Protein AF-A0A0G4MQJ8-F1 (afdb_monomer_lite)

Organism: Verticillium longisporum (NCBI:txid100787)

Radius of gyration: 13.66 Å; chains: 1; bounding box: 27×25×41 Å

Sequence (65 aa):
GWVSPRDFLIGLAIAQSFPGPNFNFAVFLGGLTAANAGHSAAAGALIAFIGIFTPGMVLVHGTMG

InterPro domains:
  IPR003370 Chromate transporter [PF02417] (1-62)

Secondary structure (DSSP, 8-state):
--S-HHHHHHHHHHHHHS---THHHHHHHHHHHHHHTTS-HHHHHHHHHHHHHHHHHHHHHHH--

Structure (mmCIF, N/CA/C/O backbone):
data_AF-A0A0G4MQJ8-F1
#
_entry.id   AF-A0A0G4MQJ8-F1
#
loop_
_atom_site.group_PDB
_atom_site.id
_atom_site.type_symbol
_atom_site.label_atom_id
_atom_site.label_alt_id
_atom_site.label_comp_id
_atom_site.label_asym_id
_atom_site.label_entity_id
_atom_site.label_seq_id
_atom_site.pdbx_PDB_ins_code
_atom_site.Cartn_x
_atom_site.Cartn_y
_atom_site.Cartn_z
_atom_site.occupancy
_atom_site.B_iso_or_equiv
_atom_site.auth_seq_id
_atom_site.auth_comp_id
_atom_site.auth_asym_id
_atom_site.auth_atom_id
_atom_site.pdbx_PDB_model_num
ATOM 1 N N . GLY A 1 1 ? -0.296 7.533 15.142 1.00 70.12 1 GLY A N 1
ATOM 2 C CA . GLY A 1 1 ? 0.546 7.071 14.019 1.00 70.12 1 GLY A CA 1
ATOM 3 C C . GLY A 1 1 ? -0.317 6.943 12.782 1.00 70.12 1 GLY A C 1
ATOM 4 O O . GLY A 1 1 ? -1.527 6.888 12.934 1.00 70.12 1 GLY A O 1
ATOM 5 N N . TRP A 1 2 ? 0.274 6.924 11.589 1.00 77.81 2 TRP A N 1
ATOM 6 C CA . TRP A 1 2 ? -0.473 6.861 10.320 1.00 77.81 2 TRP A CA 1
ATOM 7 C C . TRP A 1 2 ? -1.111 5.482 10.085 1.00 77.81 2 TRP A C 1
ATOM 9 O O . TRP A 1 2 ? -2.121 5.366 9.400 1.00 77.81 2 TRP A O 1
ATOM 19 N N . VAL A 1 3 ? -0.531 4.448 10.700 1.00 85.69 3 VAL A N 1
ATOM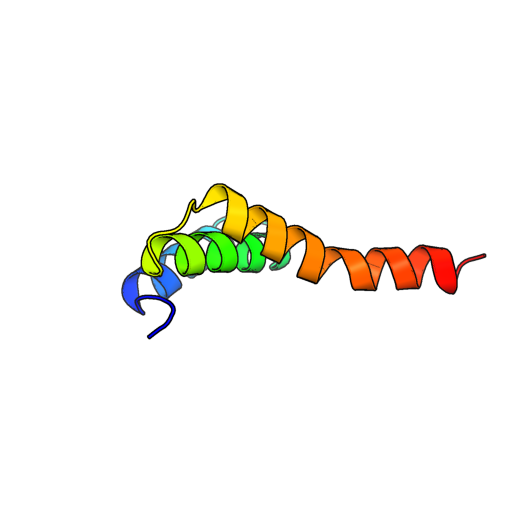 20 C CA . VAL A 1 3 ? -0.990 3.059 10.657 1.00 85.69 3 VAL A CA 1
ATOM 21 C C . VAL A 1 3 ? -0.815 2.434 12.046 1.00 85.69 3 VAL A C 1
ATOM 23 O O . VAL A 1 3 ? 0.158 2.734 12.746 1.00 85.69 3 VAL A O 1
ATOM 26 N N . SER A 1 4 ? -1.749 1.574 12.457 1.00 89.38 4 SER A N 1
ATOM 27 C CA . SER A 1 4 ? -1.638 0.764 13.677 1.00 89.38 4 SER A CA 1
ATOM 28 C C . SER A 1 4 ? -0.546 -0.311 13.528 1.00 89.38 4 SER A C 1
ATOM 30 O O . SER A 1 4 ? -0.541 -1.021 12.520 1.00 89.38 4 SER A O 1
ATOM 32 N N . PRO A 1 5 ? 0.343 -0.514 14.524 1.00 88.69 5 PRO A N 1
ATOM 33 C CA . PRO A 1 5 ? 1.379 -1.551 14.462 1.00 88.69 5 PRO A CA 1
ATOM 34 C C . PRO A 1 5 ? 0.815 -2.960 14.252 1.00 88.69 5 PRO A C 1
ATOM 36 O O . PRO A 1 5 ? 1.403 -3.765 13.537 1.00 88.69 5 PRO A O 1
ATOM 39 N N . ARG A 1 6 ? -0.354 -3.250 14.838 1.00 91.31 6 ARG A N 1
ATOM 40 C CA . ARG A 1 6 ? -1.043 -4.533 14.664 1.00 91.31 6 ARG A CA 1
ATOM 41 C C . ARG A 1 6 ? -1.436 -4.755 13.205 1.00 91.31 6 ARG A C 1
ATOM 43 O O . ARG A 1 6 ? -1.136 -5.808 12.651 1.00 91.31 6 ARG A O 1
ATOM 50 N N . ASP A 1 7 ? -2.080 -3.767 12.592 1.00 89.75 7 ASP A N 1
ATOM 51 C CA . ASP A 1 7 ? -2.595 -3.882 11.223 1.00 89.75 7 ASP A CA 1
ATOM 52 C C . ASP A 1 7 ? -1.455 -3.914 10.201 1.00 89.75 7 ASP A C 1
ATOM 54 O O . ASP A 1 7 ? -1.524 -4.640 9.211 1.00 89.75 7 ASP A O 1
ATOM 58 N N . PHE A 1 8 ? -0.362 -3.199 10.487 1.00 90.75 8 PHE A N 1
ATOM 59 C CA . PHE A 1 8 ? 0.878 -3.289 9.723 1.00 90.75 8 PHE A CA 1
ATOM 60 C C . PHE A 1 8 ? 1.456 -4.710 9.746 1.00 90.75 8 PHE A C 1
ATOM 62 O O . PHE A 1 8 ? 1.731 -5.273 8.689 1.00 90.75 8 PHE A O 1
ATOM 69 N N . LEU A 1 9 ? 1.620 -5.305 10.935 1.00 92.88 9 LEU A N 1
ATOM 70 C CA . LEU A 1 9 ? 2.201 -6.643 11.082 1.00 92.88 9 LEU A CA 1
ATOM 71 C C . LEU A 1 9 ? 1.311 -7.732 10.472 1.00 92.88 9 LEU A C 1
ATOM 73 O O . LEU A 1 9 ? 1.830 -8.646 9.835 1.00 92.88 9 LEU A O 1
ATOM 7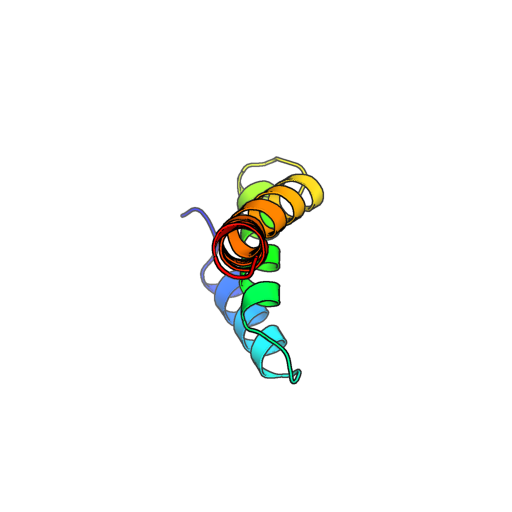7 N N . ILE A 1 10 ? -0.013 -7.623 10.613 1.00 91.56 10 ILE A N 1
ATOM 78 C CA . ILE A 1 10 ? -0.962 -8.547 9.973 1.00 91.56 10 ILE A CA 1
ATOM 79 C C . ILE A 1 10 ? -0.890 -8.412 8.450 1.00 91.56 10 ILE A C 1
ATOM 81 O O . ILE A 1 10 ? -0.762 -9.417 7.755 1.00 91.56 10 ILE A O 1
ATOM 85 N N . GLY A 1 11 ? -0.919 -7.186 7.924 1.00 89.06 11 GLY A N 1
ATOM 86 C CA . GLY A 1 11 ? -0.794 -6.945 6.488 1.00 89.06 11 GLY A CA 1
ATOM 87 C C . GLY A 1 11 ? 0.530 -7.454 5.922 1.00 89.06 11 GLY A C 1
ATOM 88 O O . GLY A 1 11 ? 0.552 -8.039 4.842 1.00 89.06 11 GLY A O 1
ATOM 89 N N . LEU A 1 12 ? 1.623 -7.293 6.673 1.00 91.38 12 LEU A N 1
ATOM 90 C CA . LEU A 1 12 ? 2.938 -7.799 6.298 1.00 91.38 12 LEU A CA 1
ATOM 91 C C . LEU A 1 12 ? 2.963 -9.330 6.293 1.00 91.38 12 LEU A C 1
ATOM 93 O O . LEU A 1 12 ? 3.453 -9.922 5.338 1.00 91.38 12 LEU A O 1
ATOM 97 N N . ALA A 1 13 ? 2.407 -9.977 7.318 1.00 91.06 13 ALA A N 1
ATOM 98 C CA . ALA A 1 13 ? 2.315 -11.433 7.376 1.00 91.06 13 ALA A CA 1
ATOM 99 C C . ALA A 1 13 ? 1.501 -11.995 6.200 1.00 91.06 13 ALA A C 1
ATOM 101 O O . ALA A 1 13 ? 1.917 -12.969 5.575 1.00 91.06 13 ALA A O 1
ATOM 102 N N . ILE A 1 14 ? 0.386 -11.346 5.847 1.00 89.62 14 ILE A N 1
ATOM 103 C CA . ILE A 1 14 ? -0.411 -11.703 4.666 1.00 89.62 14 ILE A CA 1
ATOM 104 C C . ILE A 1 14 ? 0.422 -11.520 3.395 1.00 89.62 14 ILE A C 1
ATOM 106 O O . ILE A 1 14 ? 0.495 -12.442 2.591 1.00 89.62 14 ILE A O 1
ATOM 110 N N . ALA A 1 15 ? 1.100 -10.383 3.228 1.00 90.06 15 ALA A N 1
ATOM 111 C CA . ALA A 1 15 ? 1.933 -10.125 2.054 1.00 90.06 15 ALA A CA 1
ATOM 112 C C . ALA A 1 15 ? 3.062 -11.155 1.885 1.00 90.06 15 ALA A C 1
ATOM 114 O O . ALA A 1 15 ? 3.360 -11.537 0.762 1.00 90.06 15 ALA A O 1
ATOM 115 N N . GLN A 1 16 ? 3.649 -11.637 2.983 1.00 90.44 16 GLN A N 1
ATOM 116 C CA . GLN A 1 16 ? 4.690 -12.674 2.972 1.00 90.44 16 GLN A CA 1
ATOM 117 C C . GLN A 1 16 ? 4.135 -14.092 2.771 1.00 90.44 16 GLN A C 1
ATOM 119 O O . GLN A 1 16 ? 4.871 -14.993 2.378 1.00 90.44 16 GLN A O 1
ATOM 124 N N . SER A 1 17 ? 2.844 -14.306 3.037 1.00 90.81 17 SER A N 1
ATOM 125 C CA . SER A 1 17 ? 2.195 -15.609 2.857 1.00 90.81 17 SER A CA 1
ATOM 126 C C . SER A 1 17 ? 1.950 -15.950 1.385 1.00 90.81 17 SER A C 1
ATOM 128 O O . SER A 1 17 ? 1.773 -17.119 1.051 1.00 90.81 17 SER A O 1
ATOM 130 N N . PHE A 1 18 ? 1.942 -14.948 0.501 1.00 85.50 18 PHE A N 1
ATOM 131 C CA . P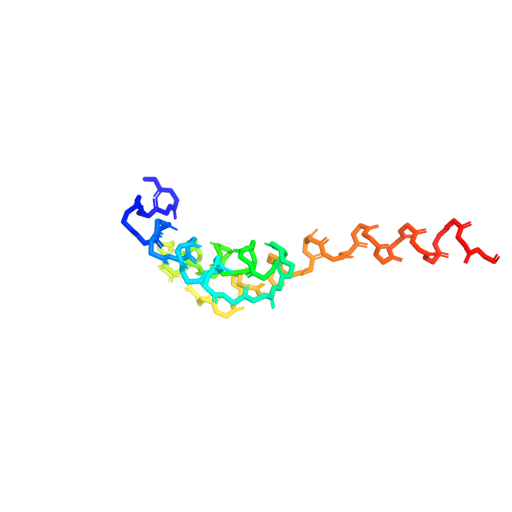HE A 1 18 ? 1.739 -15.127 -0.933 1.00 85.50 18 PHE A CA 1
ATOM 132 C C . PHE A 1 18 ? 3.004 -14.749 -1.713 1.00 85.50 18 PHE A C 1
ATOM 134 O O . PHE A 1 18 ? 3.615 -13.720 -1.424 1.00 85.50 18 PHE A O 1
ATOM 141 N N . PRO A 1 19 ? 3.391 -15.519 -2.745 1.00 76.94 19 PRO A N 1
ATOM 142 C CA . PRO A 1 19 ? 4.459 -15.103 -3.641 1.00 76.94 19 PRO A CA 1
ATOM 143 C C . PRO A 1 19 ? 3.999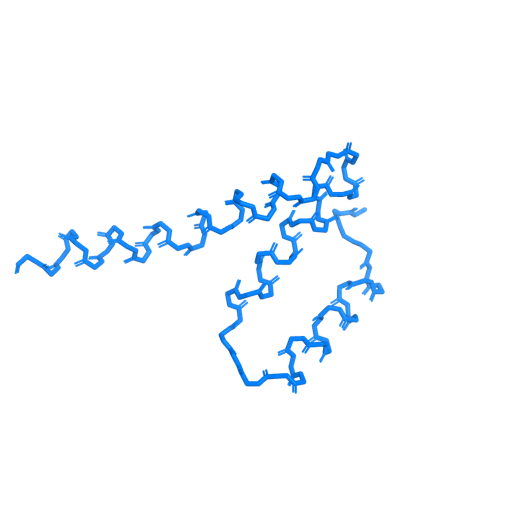 -13.880 -4.445 1.00 76.94 19 PRO A C 1
ATOM 145 O O . PRO A 1 19 ? 3.049 -13.953 -5.224 1.00 76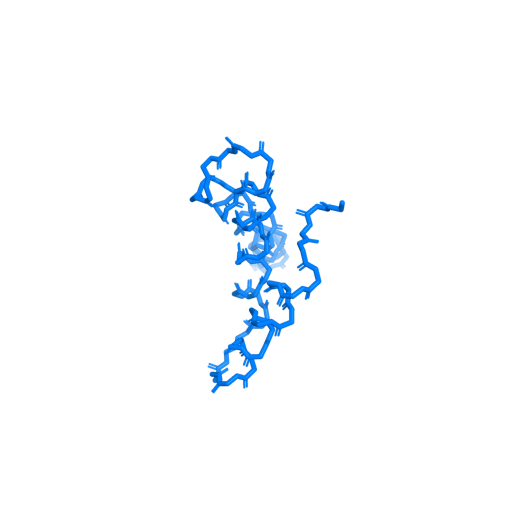.94 19 PRO A O 1
ATOM 148 N N . GLY A 1 20 ? 4.666 -12.742 -4.261 1.00 80.94 20 GLY A N 1
ATOM 149 C CA . GLY A 1 20 ? 4.341 -11.513 -4.977 1.00 80.94 20 GLY A CA 1
ATOM 150 C C . GLY A 1 20 ? 5.300 -10.363 -4.668 1.00 80.94 20 GLY A C 1
ATOM 151 O O . GLY A 1 20 ? 6.080 -10.431 -3.718 1.00 80.94 20 GLY A O 1
ATOM 152 N N . PRO A 1 21 ? 5.275 -9.291 -5.474 1.00 84.81 21 PRO A N 1
ATOM 153 C CA . PRO A 1 21 ? 6.111 -8.126 -5.238 1.00 84.81 21 PRO A CA 1
ATOM 154 C C . PRO A 1 21 ? 5.639 -7.341 -4.007 1.00 84.81 21 PRO A C 1
ATOM 156 O O . PRO A 1 21 ? 4.444 -7.095 -3.822 1.00 84.81 21 PRO A O 1
ATOM 159 N N . ASN A 1 22 ? 6.596 -6.824 -3.230 1.00 87.25 22 ASN A N 1
ATOM 160 C CA . ASN A 1 22 ? 6.329 -5.943 -2.083 1.00 87.25 22 ASN A CA 1
ATOM 161 C C . ASN A 1 22 ? 5.559 -4.657 -2.463 1.00 87.25 22 ASN A C 1
ATOM 163 O O . ASN A 1 22 ? 5.008 -3.988 -1.592 1.00 87.25 22 ASN A O 1
ATOM 167 N N . PHE A 1 23 ? 5.464 -4.320 -3.754 1.00 88.12 23 PHE A N 1
ATOM 168 C CA . PHE A 1 23 ? 4.640 -3.215 -4.251 1.00 88.12 23 PHE A CA 1
ATOM 169 C C . PHE A 1 23 ? 3.160 -3.350 -3.862 1.00 88.12 23 PHE A C 1
ATOM 171 O O . PHE A 1 23 ? 2.527 -2.351 -3.527 1.00 88.12 23 PHE A O 1
ATOM 178 N N . ASN A 1 24 ? 2.624 -4.573 -3.803 1.00 88.44 24 ASN A N 1
ATOM 179 C CA . ASN A 1 24 ? 1.245 -4.812 -3.360 1.00 88.44 24 ASN A CA 1
ATOM 180 C C . ASN A 1 24 ? 1.043 -4.409 -1.891 1.00 88.44 24 ASN A C 1
ATOM 182 O O . ASN A 1 24 ? 0.014 -3.838 -1.529 1.00 88.44 24 ASN A O 1
ATOM 186 N N . PHE A 1 25 ? 2.053 -4.649 -1.051 1.00 91.62 25 PHE A N 1
ATOM 187 C CA . PHE A 1 25 ? 2.032 -4.244 0.351 1.00 91.62 25 PHE A CA 1
ATOM 188 C C . PHE A 1 25 ? 2.062 -2.715 0.505 1.00 91.62 25 PHE A C 1
ATOM 190 O O . PHE A 1 25 ? 1.345 -2.170 1.340 1.00 91.62 25 PHE A O 1
ATOM 197 N N . ALA A 1 26 ? 2.806 -2.000 -0.344 1.00 91.56 26 ALA A N 1
ATOM 198 C CA . ALA A 1 26 ? 2.808 -0.536 -0.342 1.00 91.56 26 ALA A CA 1
ATOM 199 C C . ALA A 1 26 ? 1.428 0.060 -0.686 1.00 91.56 26 ALA A C 1
ATOM 201 O O . ALA A 1 26 ? 0.986 1.013 -0.044 1.00 91.56 26 ALA A O 1
ATOM 202 N N . VAL A 1 27 ? 0.713 -0.536 -1.647 1.00 92.69 27 VAL A N 1
ATOM 203 C CA . VAL A 1 27 ? -0.665 -0.148 -2.006 1.00 92.69 27 VAL A CA 1
ATOM 204 C C . VAL A 1 27 ? -1.632 -0.395 -0.844 1.00 92.69 27 VAL A C 1
ATOM 206 O O . VAL A 1 27 ? -2.434 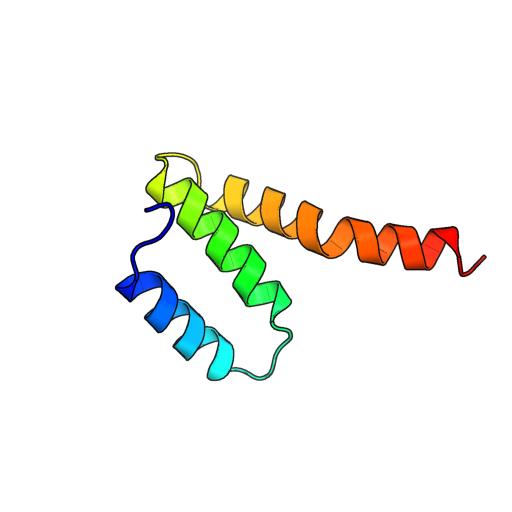0.480 -0.509 1.00 92.69 27 VAL A O 1
ATOM 209 N N . PHE A 1 28 ? -1.518 -1.549 -0.179 1.00 91.62 28 PHE A N 1
ATOM 210 C CA . PHE A 1 28 ? -2.287 -1.866 1.028 1.00 91.62 28 PHE A CA 1
ATOM 211 C C . PHE A 1 28 ? -2.052 -0.838 2.146 1.00 91.62 28 PHE A C 1
ATOM 213 O O . PHE A 1 28 ? -3.013 -0.336 2.729 1.00 91.62 28 PHE A O 1
ATOM 220 N N . LEU A 1 29 ? -0.795 -0.463 2.406 1.00 92.38 29 LEU A N 1
ATOM 221 C CA . LEU A 1 29 ? -0.461 0.555 3.406 1.00 92.38 29 LEU A CA 1
ATOM 222 C C . LEU A 1 29 ? -1.024 1.934 3.053 1.00 92.38 29 LEU A C 1
ATOM 224 O O . LEU A 1 29 ? -1.467 2.651 3.951 1.00 92.38 29 LEU A O 1
ATOM 228 N N . GLY A 1 30 ? -1.057 2.296 1.769 1.00 91.56 30 GLY A N 1
ATOM 229 C CA . GLY A 1 30 ? -1.704 3.521 1.297 1.00 91.56 30 GLY A CA 1
ATOM 230 C C . GLY A 1 30 ? -3.199 3.554 1.606 1.00 91.56 30 GLY A C 1
ATOM 231 O O . GLY A 1 30 ? -3.709 4.542 2.139 1.00 91.56 30 GLY A O 1
ATOM 232 N N . GLY A 1 31 ? -3.900 2.448 1.349 1.00 92.75 31 GLY A N 1
ATOM 233 C CA . GLY A 1 31 ? -5.316 2.317 1.693 1.00 92.75 31 GLY A CA 1
ATOM 234 C C . GLY A 1 31 ? -5.565 2.325 3.201 1.00 92.75 31 GLY A C 1
ATOM 235 O O . GLY A 1 31 ? -6.475 3.005 3.671 1.00 92.75 31 GLY A O 1
ATOM 236 N N . LEU A 1 32 ? -4.719 1.641 3.972 1.00 92.81 32 LEU A N 1
ATOM 237 C CA . LEU A 1 32 ? -4.808 1.590 5.431 1.00 92.81 32 LEU A CA 1
ATOM 238 C C . LEU A 1 32 ? -4.532 2.956 6.076 1.00 92.81 32 LEU A C 1
ATOM 240 O O . LEU A 1 32 ? -5.191 3.327 7.045 1.00 92.81 32 LEU A O 1
ATOM 244 N N . THR A 1 33 ? -3.606 3.729 5.512 1.00 91.50 33 THR A N 1
ATOM 245 C CA . THR A 1 33 ? -3.322 5.108 5.932 1.00 91.50 33 THR A CA 1
ATOM 246 C C . THR A 1 33 ? -4.525 6.014 5.675 1.00 91.50 33 THR A C 1
ATOM 248 O O . THR A 1 33 ? -4.941 6.752 6.566 1.00 91.50 33 THR A O 1
ATOM 251 N N . ALA A 1 34 ? -5.132 5.932 4.486 1.00 90.75 34 ALA A N 1
ATOM 252 C CA . ALA A 1 34 ? -6.326 6.710 4.160 1.00 90.75 34 ALA A CA 1
ATOM 253 C C . ALA A 1 34 ? -7.524 6.328 5.040 1.00 90.75 34 ALA A C 1
ATOM 255 O O . ALA A 1 34 ? -8.216 7.215 5.535 1.00 90.75 34 ALA A O 1
ATOM 256 N N . ALA A 1 35 ? -7.718 5.033 5.304 1.00 89.44 35 ALA A N 1
ATOM 257 C CA . ALA A 1 35 ? -8.759 4.546 6.205 1.00 89.44 35 ALA A CA 1
ATOM 258 C C . ALA A 1 35 ? -8.575 5.078 7.637 1.00 89.44 35 ALA A C 1
ATOM 260 O O . ALA A 1 35 ? -9.531 5.559 8.241 1.00 89.44 35 ALA A O 1
ATOM 261 N N . ASN A 1 36 ? -7.343 5.063 8.163 1.00 88.06 36 ASN A N 1
ATOM 262 C CA . ASN A 1 36 ? -7.029 5.638 9.477 1.00 88.06 36 ASN A CA 1
ATOM 263 C C . ASN A 1 36 ? -7.223 7.163 9.518 1.00 88.06 36 ASN A C 1
ATOM 265 O O . ASN A 1 36 ? -7.557 7.713 10.564 1.00 88.06 36 ASN A O 1
ATOM 269 N N . ALA A 1 37 ? -7.050 7.847 8.386 1.00 86.12 37 ALA A N 1
ATOM 270 C CA . ALA A 1 37 ? -7.300 9.278 8.241 1.00 86.12 37 ALA A CA 1
ATOM 271 C C . ALA A 1 37 ? -8.781 9.629 7.978 1.00 86.12 37 ALA A C 1
ATOM 273 O O . ALA A 1 37 ? -9.075 10.782 7.667 1.00 86.12 37 ALA A O 1
ATOM 274 N N . GLY A 1 38 ? -9.711 8.666 8.040 1.00 87.38 38 GLY A N 1
ATOM 275 C CA . GLY A 1 38 ? -11.144 8.886 7.791 1.00 87.38 38 GLY A CA 1
ATOM 276 C C . GLY A 1 38 ? -11.524 9.077 6.316 1.00 87.38 38 GLY A C 1
ATOM 277 O O . GLY A 1 38 ? -12.634 9.510 6.017 1.00 87.38 38 GLY A O 1
ATOM 278 N N . HIS A 1 39 ? -10.616 8.767 5.391 1.00 88.69 39 HIS A N 1
ATOM 279 C CA . HIS A 1 39 ? -10.835 8.847 3.948 1.00 88.69 39 HIS A CA 1
ATOM 280 C C . HIS A 1 39 ? -11.144 7.464 3.354 1.00 88.69 39 HIS A C 1
ATOM 282 O O . HIS A 1 39 ? -10.985 6.424 3.995 1.00 88.69 39 HIS A O 1
ATOM 288 N N . SER A 1 40 ? -11.562 7.438 2.084 1.00 90.31 40 SER A N 1
ATOM 289 C CA . SER A 1 40 ? -11.773 6.182 1.359 1.00 90.31 40 SER A CA 1
ATOM 290 C C . SER A 1 40 ? -10.464 5.400 1.214 1.00 90.31 40 SER A C 1
ATOM 292 O O . SER A 1 40 ? -9.501 5.880 0.608 1.00 90.31 40 SER A O 1
ATOM 294 N N . ALA A 1 41 ? -10.454 4.159 1.708 1.00 90.00 41 ALA A N 1
ATOM 295 C CA . ALA A 1 41 ? -9.323 3.244 1.567 1.00 90.00 41 ALA A CA 1
ATOM 296 C C . ALA A 1 41 ? -8.947 3.006 0.094 1.00 90.00 41 ALA A C 1
ATOM 298 O O . ALA A 1 41 ? -7.769 2.905 -0.241 1.00 90.00 41 ALA A O 1
ATOM 299 N N . ALA A 1 42 ? -9.939 2.978 -0.804 1.00 90.88 42 ALA A N 1
ATOM 300 C CA . ALA A 1 42 ? -9.707 2.801 -2.235 1.00 90.88 42 ALA A CA 1
ATOM 301 C C . ALA A 1 42 ? -8.952 3.992 -2.846 1.00 90.88 42 ALA A C 1
ATOM 303 O O . ALA A 1 42 ? -8.059 3.799 -3.668 1.00 90.88 42 ALA A O 1
ATOM 304 N N . ALA A 1 43 ? -9.260 5.217 -2.406 1.00 92.06 43 ALA A N 1
ATOM 305 C CA . ALA A 1 43 ? -8.559 6.415 -2.864 1.00 92.06 43 ALA A CA 1
ATOM 306 C C . ALA A 1 43 ? -7.093 6.417 -2.400 1.00 92.06 43 ALA A C 1
ATOM 308 O O . ALA A 1 43 ? -6.195 6.679 -3.198 1.00 92.06 43 ALA A O 1
ATOM 309 N N . GLY A 1 44 ? -6.838 6.051 -1.137 1.00 91.25 44 GLY A N 1
ATOM 310 C CA . GLY A 1 44 ? -5.476 5.908 -0.610 1.00 91.25 44 GLY A CA 1
ATOM 311 C C . GLY A 1 44 ? -4.662 4.830 -1.320 1.00 91.25 44 GLY A C 1
ATOM 312 O O . GLY A 1 44 ? -3.496 5.047 -1.647 1.00 91.25 44 GLY A O 1
ATOM 313 N N . ALA A 1 45 ? -5.287 3.687 -1.611 1.00 92.88 45 ALA A N 1
ATOM 314 C CA . ALA A 1 45 ? -4.664 2.609 -2.370 1.00 92.88 45 ALA A CA 1
ATOM 315 C C . ALA A 1 45 ? -4.312 3.055 -3.798 1.00 92.88 45 ALA A C 1
ATOM 317 O O . ALA A 1 45 ? -3.199 2.810 -4.258 1.00 92.88 45 ALA A O 1
ATOM 318 N N . LEU A 1 46 ? -5.215 3.767 -4.480 1.00 94.50 46 LEU A N 1
ATOM 319 C CA . LEU A 1 46 ? -4.970 4.272 -5.832 1.00 94.50 46 LEU A CA 1
ATOM 320 C C . LEU A 1 46 ? -3.818 5.286 -5.868 1.00 94.50 46 LEU A C 1
ATOM 322 O O . LEU A 1 46 ? -2.958 5.207 -6.742 1.00 94.50 46 LEU A O 1
ATOM 326 N N . ILE A 1 47 ? -3.760 6.204 -4.899 1.00 93.81 47 ILE A N 1
ATOM 327 C CA . ILE A 1 47 ? -2.660 7.171 -4.785 1.00 93.81 47 ILE A CA 1
ATOM 328 C C . ILE A 1 47 ? -1.330 6.448 -4.556 1.00 93.81 47 ILE A C 1
ATOM 330 O O . ILE A 1 47 ? -0.347 6.750 -5.231 1.00 93.81 47 ILE A O 1
ATOM 334 N N . ALA A 1 48 ? -1.289 5.471 -3.647 1.00 93.62 48 ALA A N 1
ATOM 335 C CA . ALA A 1 48 ? -0.078 4.694 -3.390 1.00 93.62 48 ALA A CA 1
ATOM 336 C C . ALA A 1 48 ? 0.352 3.858 -4.605 1.00 93.62 48 ALA A C 1
ATOM 338 O O . ALA A 1 48 ? 1.544 3.772 -4.892 1.00 93.62 48 ALA A O 1
ATOM 339 N N . PHE A 1 49 ? -0.606 3.301 -5.352 1.00 93.44 49 PHE A N 1
ATOM 340 C CA . PHE A 1 49 ? -0.352 2.607 -6.613 1.00 93.44 49 PHE A CA 1
ATOM 341 C C . PHE A 1 49 ? 0.305 3.543 -7.631 1.00 93.44 49 PHE A C 1
ATOM 343 O O . PHE A 1 49 ? 1.390 3.257 -8.133 1.00 93.44 49 PHE A O 1
ATOM 350 N N . ILE A 1 50 ? -0.292 4.708 -7.884 1.00 94.25 50 ILE A N 1
ATOM 351 C CA . ILE A 1 50 ? 0.288 5.695 -8.800 1.00 94.25 50 ILE A CA 1
ATOM 352 C C . ILE A 1 50 ? 1.682 6.106 -8.310 1.00 94.25 50 ILE A C 1
ATOM 354 O O . ILE A 1 50 ? 2.627 6.096 -9.094 1.00 94.25 50 ILE A O 1
ATOM 358 N N . GLY A 1 51 ? 1.849 6.392 -7.019 1.00 93.06 51 GLY A N 1
ATOM 359 C CA . GLY A 1 51 ? 3.126 6.820 -6.451 1.00 93.06 51 GLY A CA 1
ATOM 360 C C . GLY A 1 51 ? 4.255 5.800 -6.619 1.00 93.06 51 GLY A C 1
ATOM 361 O O . GLY A 1 51 ? 5.377 6.193 -6.929 1.00 93.06 51 GLY A O 1
ATOM 362 N N . ILE A 1 52 ? 3.973 4.502 -6.459 1.00 93.25 52 ILE A N 1
ATOM 363 C CA . ILE A 1 52 ? 5.009 3.465 -6.533 1.00 93.25 52 ILE A CA 1
ATOM 364 C C . ILE A 1 52 ? 5.308 2.998 -7.962 1.00 93.25 52 ILE A C 1
ATOM 366 O O . ILE A 1 52 ? 6.459 2.695 -8.270 1.00 93.25 52 ILE A O 1
ATOM 370 N N . PHE A 1 53 ? 4.310 2.976 -8.852 1.00 90.75 53 PHE A N 1
ATOM 371 C CA . PHE A 1 53 ? 4.485 2.497 -10.228 1.00 90.75 53 PHE A CA 1
ATOM 372 C C . PHE A 1 53 ? 4.893 3.601 -11.214 1.00 90.75 53 PHE A C 1
ATOM 374 O O . PHE A 1 53 ? 5.612 3.314 -12.171 1.00 90.75 53 PHE A O 1
ATOM 381 N N . THR A 1 54 ? 4.495 4.860 -10.995 1.00 91.56 54 THR A N 1
ATOM 382 C CA . THR A 1 54 ? 4.788 5.966 -11.931 1.00 91.56 54 THR A CA 1
ATOM 383 C C . THR A 1 54 ? 6.282 6.169 -12.183 1.00 91.56 54 THR A C 1
ATOM 385 O O . THR A 1 54 ? 6.654 6.236 -13.352 1.00 91.56 54 THR A O 1
ATOM 388 N N . PRO A 1 55 ? 7.169 6.203 -11.169 1.00 88.19 55 PRO A N 1
ATOM 389 C CA . PRO A 1 55 ? 8.601 6.376 -11.412 1.00 88.19 55 PRO A CA 1
ATOM 390 C C . PRO A 1 55 ? 9.187 5.250 -12.271 1.00 88.19 55 PRO A C 1
ATOM 392 O O . PRO A 1 55 ? 9.983 5.514 -13.166 1.00 88.19 55 PRO A O 1
ATOM 395 N N . GLY A 1 56 ? 8.751 4.005 -12.043 1.00 86.44 56 GLY A N 1
ATOM 396 C CA . GLY A 1 56 ? 9.168 2.852 -12.842 1.00 86.44 56 GLY A CA 1
ATOM 397 C C . GLY A 1 56 ? 8.684 2.936 -14.290 1.00 86.44 56 GLY A C 1
ATOM 398 O O . GLY A 1 56 ? 9.465 2.704 -15.208 1.00 86.44 56 GLY A O 1
ATOM 399 N N . MET A 1 57 ? 7.426 3.333 -14.510 1.00 88.00 57 MET A N 1
ATOM 400 C CA . MET A 1 57 ? 6.876 3.532 -15.857 1.00 88.00 57 MET A CA 1
ATOM 401 C C . MET A 1 57 ? 7.580 4.665 -16.611 1.00 88.00 57 MET A C 1
ATOM 403 O O . MET A 1 57 ? 7.896 4.502 -17.790 1.00 88.00 57 MET A O 1
ATOM 407 N N . VAL A 1 58 ? 7.848 5.783 -15.925 1.00 90.12 58 VAL A N 1
ATOM 408 C CA . VAL A 1 58 ? 8.581 6.936 -16.470 1.00 90.12 58 VAL A CA 1
ATOM 409 C C . VAL A 1 58 ? 10.011 6.548 -16.816 1.00 90.12 58 VAL A C 1
ATOM 411 O O . VAL A 1 58 ? 10.485 6.917 -17.882 1.00 90.12 58 VAL A O 1
ATOM 414 N N . LEU A 1 59 ? 10.691 5.783 -15.960 1.00 87.94 59 LEU A N 1
ATOM 415 C CA . LEU A 1 59 ? 12.043 5.317 -16.246 1.00 87.94 59 LEU A CA 1
ATOM 416 C C . LEU A 1 59 ? 12.050 4.403 -17.475 1.00 87.94 59 LEU A C 1
ATOM 418 O O . LEU A 1 59 ? 12.813 4.642 -18.399 1.00 87.94 59 LEU A O 1
ATOM 422 N N . VAL A 1 60 ? 11.151 3.417 -17.525 1.00 87.31 60 VAL A N 1
ATOM 423 C CA . VAL A 1 60 ? 11.046 2.473 -18.647 1.00 87.31 60 VAL A CA 1
ATOM 424 C C . VAL A 1 60 ? 10.800 3.189 -19.976 1.00 87.31 60 VAL A C 1
ATOM 426 O O . VAL A 1 60 ? 11.532 2.938 -20.921 1.00 87.31 60 VAL A O 1
ATOM 429 N N . HIS A 1 61 ? 9.831 4.104 -20.056 1.00 82.00 61 HIS A N 1
ATOM 430 C CA . HIS A 1 61 ? 9.524 4.807 -21.312 1.00 82.00 61 HIS A CA 1
ATOM 431 C C . HIS A 1 61 ? 10.457 5.989 -21.607 1.00 82.00 61 HIS A C 1
ATOM 433 O O . HIS A 1 61 ? 10.563 6.416 -22.751 1.00 82.00 61 HIS A O 1
ATOM 439 N N . GLY A 1 62 ? 11.090 6.560 -20.582 1.00 79.69 62 GLY A N 1
ATOM 440 C CA . GLY A 1 62 ? 11.951 7.733 -20.707 1.00 79.69 62 GLY A CA 1
ATOM 441 C C . GLY A 1 62 ? 13.410 7.404 -21.016 1.00 79.69 62 GLY A C 1
ATOM 442 O O . GLY A 1 62 ? 14.103 8.253 -21.570 1.00 79.69 62 GLY A O 1
ATOM 443 N N . THR A 1 63 ? 13.893 6.206 -20.664 1.00 70.38 63 THR A N 1
ATOM 444 C CA . THR A 1 63 ? 15.283 5.786 -20.927 1.00 70.38 63 THR A CA 1
ATOM 445 C C . THR A 1 63 ? 15.401 4.650 -21.935 1.00 70.38 63 THR A C 1
ATOM 447 O O . THR A 1 63 ? 16.427 4.567 -22.606 1.00 70.38 63 THR A O 1
ATOM 450 N N . MET A 1 64 ? 14.377 3.801 -22.076 1.00 60.91 64 MET A N 1
ATOM 451 C CA . MET A 1 64 ? 14.309 2.782 -23.126 1.00 60.91 64 MET A CA 1
ATOM 452 C C . MET A 1 64 ? 13.442 3.316 -24.273 1.00 60.91 64 MET A C 1
ATOM 454 O O . MET A 1 64 ? 12.271 2.962 -24.397 1.00 60.91 64 MET A O 1
ATOM 458 N N . GLY A 1 65 ? 14.013 4.245 -25.045 1.00 55.56 65 GLY A N 1
ATOM 459 C CA . GLY A 1 65 ? 13.491 4.656 -26.353 1.00 55.56 65 GLY A CA 1
ATOM 460 C C . GLY A 1 65 ? 13.886 3.677 -27.449 1.00 55.56 65 GLY A C 1
ATOM 461 O O . GLY A 1 65 ? 14.984 3.085 -27.332 1.00 55.56 65 GLY A O 1
#

pLDDT: mean 87.9, std 7.25, range [55.56, 94.5]

Foldseek 3Di:
DLADPVVLVVLVVVVVVDPDDCLQSQLQSQLRSQVSVVHHSNVRSVVSNCVVCVVVVCCCVVVVD